Protein AF-A0A2S8P2U5-F1 (afdb_monomer)

Radius of gyration: 17.45 Å; Cα contacts (8 Å, |Δi|>4): 96; chains: 1; bounding box: 45×33×43 Å

Structure (mmCIF, N/CA/C/O backbone):
data_AF-A0A2S8P2U5-F1
#
_entry.id   AF-A0A2S8P2U5-F1
#
loop_
_atom_site.group_PDB
_atom_site.id
_atom_site.type_symbol
_atom_site.label_atom_id
_atom_site.label_alt_id
_atom_site.label_comp_id
_atom_site.label_asym_id
_atom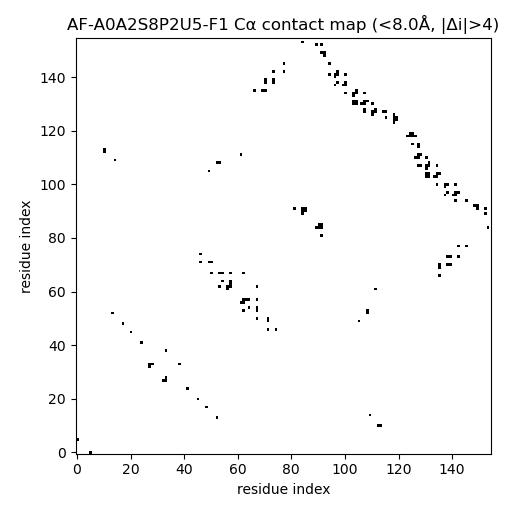_site.label_entity_id
_atom_site.label_seq_id
_atom_site.pdbx_PDB_ins_code
_atom_site.Cartn_x
_atom_site.Cartn_y
_atom_site.Cartn_z
_atom_site.occupancy
_atom_site.B_iso_or_equiv
_atom_site.auth_seq_id
_atom_site.auth_comp_id
_atom_site.auth_asym_id
_atom_site.auth_atom_id
_atom_site.pdbx_PDB_model_num
ATOM 1 N N . MET A 1 1 ? 11.329 17.824 -23.287 1.00 54.12 1 MET A N 1
ATOM 2 C CA . MET A 1 1 ? 11.954 16.927 -22.287 1.00 54.12 1 MET A CA 1
ATOM 3 C C . MET A 1 1 ? 11.740 15.501 -22.777 1.00 54.12 1 MET A C 1
ATOM 5 O O . MET A 1 1 ? 10.608 15.197 -23.121 1.00 54.12 1 MET A O 1
ATOM 9 N N . ASN A 1 2 ? 12.785 14.678 -22.922 1.00 74.12 2 ASN A N 1
ATOM 10 C CA . ASN A 1 2 ? 12.629 13.317 -23.463 1.00 74.12 2 ASN A CA 1
ATOM 11 C C . ASN A 1 2 ? 11.819 12.426 -22.504 1.00 74.12 2 ASN A C 1
ATOM 13 O O . ASN A 1 2 ? 11.933 12.585 -21.288 1.00 74.12 2 ASN A O 1
ATOM 17 N N . LEU A 1 3 ? 11.054 11.470 -23.043 1.00 63.94 3 LEU A N 1
ATOM 18 C CA . LEU A 1 3 ? 10.196 10.549 -22.276 1.00 63.94 3 LEU A CA 1
ATOM 19 C C . LEU A 1 3 ? 10.978 9.801 -21.177 1.00 63.94 3 LEU A C 1
ATOM 21 O O . LEU A 1 3 ? 10.536 9.706 -20.035 1.00 63.94 3 LEU A O 1
ATOM 25 N N . ALA A 1 4 ? 12.213 9.386 -21.476 1.00 61.75 4 ALA A N 1
ATOM 26 C CA . ALA A 1 4 ? 13.118 8.758 -20.510 1.00 61.75 4 ALA A CA 1
ATOM 27 C C . ALA A 1 4 ? 13.446 9.657 -19.297 1.00 61.75 4 ALA A C 1
ATOM 29 O O . ALA A 1 4 ? 13.564 9.168 -18.170 1.00 61.75 4 ALA A O 1
ATOM 30 N N . ASN A 1 5 ? 13.541 10.975 -19.501 1.00 67.94 5 ASN A N 1
ATOM 31 C CA . ASN A 1 5 ? 13.819 11.931 -18.427 1.00 67.94 5 ASN A CA 1
ATOM 32 C C . ASN A 1 5 ? 12.579 12.148 -17.551 1.00 67.94 5 ASN A C 1
ATOM 34 O O . ASN A 1 5 ? 12.719 12.298 -16.342 1.00 67.94 5 ASN A O 1
ATOM 38 N N . GLN A 1 6 ? 11.374 12.121 -18.133 1.00 68.38 6 GLN A N 1
ATOM 39 C CA . GLN A 1 6 ? 10.111 12.228 -17.392 1.00 68.38 6 GLN A CA 1
ATOM 40 C C . GLN A 1 6 ? 9.881 11.013 -16.491 1.00 68.38 6 GLN A C 1
ATOM 42 O O . GLN A 1 6 ? 9.600 11.174 -15.305 1.00 68.38 6 GLN A O 1
ATOM 47 N N . ILE A 1 7 ? 10.093 9.807 -17.024 1.00 68.06 7 ILE A N 1
ATOM 48 C CA . ILE A 1 7 ? 9.974 8.563 -16.259 1.00 68.06 7 ILE A CA 1
ATOM 49 C C . ILE A 1 7 ? 11.001 8.542 -15.116 1.00 68.06 7 ILE A C 1
ATOM 51 O O . ILE A 1 7 ? 10.667 8.197 -13.986 1.00 68.06 7 ILE A O 1
ATOM 55 N N . THR A 1 8 ? 12.241 8.968 -15.371 1.00 65.62 8 THR A N 1
ATOM 56 C CA . THR A 1 8 ? 13.280 9.049 -14.330 1.00 65.62 8 THR A 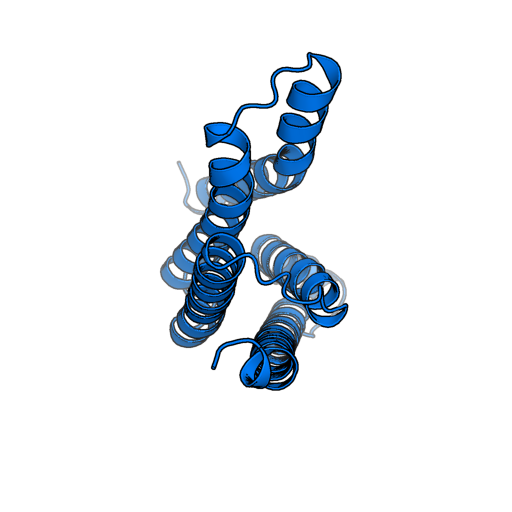CA 1
ATOM 57 C C . THR A 1 8 ? 12.914 10.042 -13.227 1.00 65.62 8 THR A C 1
ATOM 59 O O . THR A 1 8 ? 13.074 9.733 -12.047 1.00 65.62 8 THR A O 1
ATOM 62 N N . LEU A 1 9 ? 12.355 11.201 -13.587 1.00 72.50 9 LEU A N 1
ATOM 63 C CA . LEU A 1 9 ? 11.874 12.180 -12.614 1.00 72.50 9 LEU A CA 1
ATOM 64 C C . LEU A 1 9 ? 10.727 11.611 -11.764 1.00 72.50 9 LEU A C 1
ATOM 66 O O . LEU A 1 9 ? 10.747 11.745 -10.544 1.00 72.50 9 LEU A O 1
ATOM 70 N N . ALA A 1 10 ? 9.767 10.923 -12.392 1.00 67.69 10 ALA A N 1
ATOM 71 C CA . ALA A 1 10 ? 8.639 10.295 -11.708 1.00 67.69 10 ALA A CA 1
ATOM 72 C C . ALA A 1 10 ? 9.094 9.226 -10.699 1.00 67.69 10 ALA A C 1
ATOM 74 O O . ALA A 1 10 ? 8.562 9.163 -9.594 1.00 67.69 10 ALA A O 1
ATOM 75 N N . ARG A 1 11 ? 10.130 8.440 -11.031 1.00 66.06 11 ARG A N 1
ATOM 76 C CA . ARG A 1 11 ? 10.743 7.459 -10.113 1.00 66.06 11 ARG A CA 1
ATOM 77 C C . ARG A 1 11 ? 11.323 8.122 -8.872 1.00 66.06 11 ARG A C 1
ATOM 79 O O . ARG A 1 11 ? 11.089 7.648 -7.766 1.00 66.06 11 ARG A O 1
ATOM 86 N N . ILE A 1 12 ? 12.074 9.208 -9.062 1.00 68.38 12 ILE A N 1
ATOM 87 C CA . ILE A 1 12 ? 12.710 9.945 -7.965 1.00 68.38 12 ILE A CA 1
ATOM 88 C C . ILE A 1 12 ? 11.637 10.572 -7.075 1.00 68.38 12 ILE A C 1
ATOM 90 O O . ILE A 1 12 ? 11.684 10.403 -5.861 1.00 68.38 12 ILE A O 1
ATOM 94 N N . ILE A 1 13 ? 10.639 11.230 -7.670 1.00 75.19 13 ILE A N 1
ATOM 95 C CA . ILE A 1 13 ? 9.533 11.847 -6.930 1.00 75.19 13 ILE A CA 1
ATOM 96 C C . ILE A 1 13 ? 8.755 10.790 -6.145 1.00 75.19 13 ILE A C 1
ATOM 98 O O . ILE A 1 13 ? 8.498 10.990 -4.963 1.00 75.19 13 ILE A O 1
ATOM 102 N N . PHE A 1 14 ? 8.432 9.648 -6.760 1.00 70.62 14 PHE A N 1
ATOM 103 C CA . PHE A 1 14 ? 7.723 8.568 -6.080 1.00 70.62 14 PHE A CA 1
ATOM 104 C C . PHE A 1 14 ? 8.540 7.965 -4.932 1.00 70.62 14 PHE A C 1
ATOM 106 O O . PHE A 1 14 ? 8.010 7.766 -3.844 1.00 70.62 14 PHE A O 1
ATOM 113 N N . ALA A 1 15 ? 9.833 7.698 -5.144 1.00 66.94 15 ALA A N 1
ATOM 114 C CA . ALA A 1 15 ? 10.707 7.151 -4.108 1.00 66.94 15 ALA A CA 1
ATOM 115 C C . ALA A 1 15 ? 10.872 8.116 -2.925 1.00 66.94 15 ALA A C 1
ATOM 117 O O . ALA A 1 15 ? 10.842 7.684 -1.772 1.00 66.94 15 ALA A O 1
ATOM 118 N N . VAL A 1 16 ? 11.004 9.417 -3.206 1.00 68.94 16 VAL A N 1
ATOM 119 C CA . VAL A 1 16 ? 11.041 10.458 -2.174 1.00 68.94 16 VAL A CA 1
ATOM 120 C C . VAL A 1 16 ? 9.705 10.509 -1.439 1.00 68.94 16 VAL A C 1
ATOM 122 O O . VAL A 1 16 ? 9.712 10.392 -0.221 1.00 68.94 16 VAL A O 1
ATOM 125 N N . ALA A 1 17 ? 8.574 10.581 -2.148 1.00 69.06 17 ALA A N 1
ATOM 126 C CA . ALA A 1 17 ? 7.237 10.637 -1.550 1.00 69.06 17 ALA A CA 1
ATOM 127 C C . ALA A 1 17 ? 6.937 9.415 -0.662 1.00 69.06 17 ALA A C 1
ATOM 129 O O . ALA A 1 17 ? 6.567 9.576 0.496 1.00 69.06 17 ALA A O 1
ATOM 130 N N . ALA A 1 18 ? 7.206 8.200 -1.150 1.00 65.06 18 ALA A N 1
ATOM 131 C CA . ALA A 1 18 ? 7.026 6.966 -0.380 1.00 65.06 18 ALA A CA 1
ATOM 132 C C . ALA A 1 18 ? 7.952 6.876 0.847 1.00 65.06 18 ALA A C 1
ATOM 134 O O . ALA A 1 18 ? 7.618 6.229 1.841 1.00 65.06 18 ALA A O 1
ATOM 135 N N . GLY A 1 19 ? 9.127 7.509 0.795 1.00 63.38 19 GLY A N 1
ATOM 136 C CA . GLY A 1 19 ? 10.012 7.653 1.951 1.00 63.38 19 GLY A CA 1
ATOM 137 C C . GLY A 1 19 ? 9.544 8.720 2.948 1.00 63.38 19 GLY A C 1
ATOM 138 O O . GLY A 1 19 ? 9.843 8.612 4.140 1.00 63.38 19 GLY A O 1
ATOM 139 N N . MET A 1 20 ? 8.807 9.727 2.470 1.00 65.88 20 MET A N 1
ATOM 140 C CA . MET A 1 20 ? 8.413 10.919 3.223 1.00 65.88 20 MET A CA 1
ATOM 141 C C . MET A 1 20 ? 7.148 10.725 4.067 1.00 65.88 20 MET A C 1
ATOM 143 O O . MET A 1 20 ? 7.050 11.378 5.099 1.00 65.88 20 MET A O 1
ATOM 147 N N . ASP A 1 21 ? 6.269 9.765 3.742 1.00 62.12 21 ASP A N 1
ATOM 148 C CA . ASP A 1 21 ? 5.030 9.473 4.506 1.00 62.12 21 ASP A CA 1
ATOM 149 C C . ASP A 1 21 ? 5.268 9.306 6.023 1.00 62.12 21 ASP A C 1
ATOM 151 O O . ASP A 1 21 ? 4.459 9.689 6.868 1.00 62.12 21 ASP A O 1
ATOM 155 N N . LYS A 1 22 ? 6.422 8.760 6.430 1.00 59.75 22 LYS A N 1
ATOM 156 C CA . LYS A 1 22 ? 6.749 8.594 7.861 1.00 59.75 22 LYS A CA 1
ATOM 157 C C . LYS A 1 22 ? 7.181 9.887 8.544 1.00 59.75 22 LYS A C 1
ATOM 159 O O . LYS A 1 22 ? 7.179 9.957 9.779 1.00 59.75 22 LYS A O 1
ATOM 164 N N . TRP A 1 23 ? 7.618 10.865 7.763 1.00 63.31 23 TRP A N 1
ATOM 165 C CA . TRP A 1 23 ? 8.176 12.110 8.259 1.00 63.31 23 TRP A CA 1
ATOM 166 C C . TRP A 1 23 ? 7.076 13.057 8.721 1.00 63.31 23 TRP A C 1
ATOM 168 O O . TRP A 1 23 ? 7.197 13.633 9.801 1.00 63.31 23 TRP A O 1
ATOM 178 N N . ASP A 1 24 ? 5.955 13.088 8.011 1.00 64.94 24 ASP A N 1
ATOM 179 C CA . ASP A 1 24 ? 4.798 13.930 8.316 1.00 64.94 24 ASP A CA 1
ATOM 180 C C . ASP A 1 24 ? 4.192 13.540 9.675 1.00 64.94 24 ASP A C 1
ATOM 182 O O . ASP A 1 24 ? 4.034 14.371 10.577 1.00 64.94 24 ASP A O 1
ATOM 186 N N . GLY A 1 25 ? 4.013 12.234 9.903 1.00 63.91 25 GLY A N 1
ATOM 187 C CA . GLY A 1 25 ? 3.588 11.693 11.195 1.00 63.91 25 GLY A CA 1
ATOM 188 C C . GLY A 1 25 ? 4.630 11.846 12.316 1.00 63.91 25 GLY A C 1
ATOM 189 O O . GLY A 1 25 ? 4.271 11.928 13.494 1.00 63.91 25 GLY A O 1
ATOM 190 N N . TYR A 1 26 ? 5.931 11.889 12.001 1.00 67.69 26 TYR A N 1
ATOM 191 C CA . TYR A 1 26 ? 6.985 12.178 12.986 1.00 67.69 26 TYR A CA 1
ATOM 192 C C . TYR A 1 26 ? 6.958 13.648 13.421 1.00 67.69 26 TYR A C 1
ATOM 194 O O . TYR A 1 26 ? 6.994 13.927 14.620 1.00 67.69 26 TYR A O 1
ATOM 202 N N . VAL A 1 27 ? 6.836 14.572 12.468 1.00 71.81 27 VAL A N 1
ATOM 203 C CA . VAL A 1 27 ? 6.739 16.015 12.711 1.00 71.81 27 VAL A CA 1
ATOM 204 C C . VAL A 1 27 ? 5.469 16.327 13.509 1.00 71.81 27 VAL A C 1
ATOM 206 O O . VAL A 1 27 ? 5.560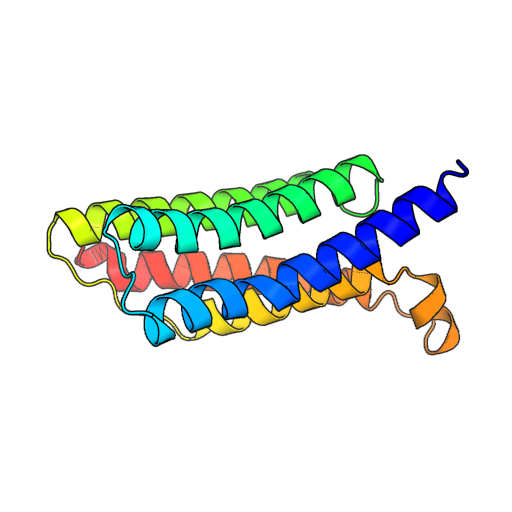 16.961 14.559 1.00 71.81 27 VAL A O 1
ATOM 209 N N . ALA A 1 28 ? 4.311 15.785 13.124 1.00 71.56 28 ALA A N 1
ATOM 210 C CA . ALA A 1 28 ? 3.055 15.994 13.850 1.00 71.56 28 ALA A CA 1
ATOM 211 C C . ALA A 1 28 ? 3.122 15.523 15.317 1.00 71.56 28 ALA A C 1
ATOM 213 O O . ALA A 1 28 ? 2.645 16.221 16.214 1.00 71.56 28 ALA A O 1
ATOM 214 N N . ARG A 1 29 ? 3.767 14.376 15.590 1.00 72.81 29 ARG A N 1
ATOM 215 C CA . ARG A 1 29 ? 3.995 13.882 16.963 1.00 72.81 29 ARG A CA 1
ATOM 216 C C . ARG A 1 29 ? 5.014 14.722 17.730 1.00 72.81 29 ARG A C 1
ATOM 218 O O . ARG A 1 29 ? 4.821 14.968 18.915 1.00 72.81 29 ARG A O 1
ATOM 225 N N . LYS A 1 30 ? 6.079 15.179 17.067 1.00 77.00 30 LYS A N 1
ATOM 226 C CA . LYS A 1 30 ? 7.135 16.001 17.676 1.00 77.00 30 LYS A CA 1
ATOM 227 C C . LYS A 1 30 ? 6.632 17.388 18.089 1.00 77.00 30 LYS A C 1
ATOM 229 O O . LYS A 1 30 ? 7.065 17.897 19.116 1.00 77.00 30 LYS A O 1
ATOM 234 N N . TYR A 1 31 ? 5.715 17.972 17.319 1.00 81.56 31 TYR A N 1
ATOM 235 C CA . TYR A 1 31 ? 5.127 19.290 17.592 1.00 81.56 31 TYR A CA 1
ATOM 236 C C . TYR A 1 31 ? 3.731 19.225 18.229 1.00 81.56 31 TYR A C 1
ATOM 238 O O . TYR A 1 31 ? 3.080 20.254 18.380 1.00 81.56 31 TYR A O 1
ATOM 246 N N . ASN A 1 32 ? 3.268 18.033 18.623 1.00 75.56 32 ASN A N 1
ATOM 247 C CA . ASN A 1 32 ? 1.965 17.811 19.258 1.00 75.56 32 ASN A CA 1
ATOM 248 C C . ASN A 1 32 ? 0.758 18.321 18.432 1.00 75.56 32 ASN A C 1
ATOM 250 O O . ASN A 1 32 ? -0.297 18.642 18.974 1.00 75.56 32 ASN A O 1
ATOM 254 N N . GLN A 1 33 ? 0.895 18.370 17.104 1.00 76.75 33 GLN A N 1
ATOM 255 C CA . GLN A 1 33 ? -0.122 18.849 16.157 1.00 76.75 33 GLN A CA 1
ATOM 256 C C . GLN A 1 33 ? -1.019 17.706 15.662 1.00 76.75 33 GLN A C 1
ATOM 258 O O . GLN A 1 33 ? -1.278 17.548 14.469 1.00 76.75 33 GLN A O 1
ATOM 263 N N . ILE A 1 34 ? -1.483 16.860 16.581 1.00 76.56 34 ILE A N 1
ATOM 264 C CA . ILE A 1 34 ? -2.322 15.711 16.238 1.00 76.56 34 ILE A CA 1
ATOM 265 C C . ILE A 1 34 ? -3.779 16.180 16.129 1.00 76.56 34 ILE A C 1
ATOM 267 O O . ILE A 1 34 ? -4.438 16.412 17.140 1.00 76.56 34 ILE A O 1
ATOM 271 N N . THR A 1 35 ? -4.300 16.287 14.905 1.00 81.69 35 THR A N 1
ATOM 272 C CA . THR A 1 35 ? -5.699 16.673 14.644 1.00 81.69 35 THR A CA 1
ATOM 273 C C . THR A 1 35 ? -6.550 15.471 14.221 1.00 81.69 35 THR A C 1
ATOM 275 O O . THR A 1 35 ? -6.042 14.493 13.671 1.00 81.69 35 THR A O 1
ATOM 278 N N . ASN A 1 36 ? -7.867 15.531 14.455 1.00 76.44 36 ASN A N 1
ATOM 279 C CA . ASN A 1 36 ? -8.798 14.487 13.998 1.00 76.44 36 ASN A CA 1
ATOM 280 C C . ASN A 1 36 ? -8.831 14.378 12.467 1.00 76.44 36 ASN A C 1
ATOM 282 O O . ASN A 1 36 ? -8.905 13.274 11.935 1.00 76.44 36 ASN A O 1
ATOM 286 N N . LEU A 1 37 ? -8.704 15.513 11.771 1.00 76.75 37 LEU A N 1
ATOM 287 C CA . LEU A 1 37 ? -8.581 15.550 10.317 1.00 76.75 37 LEU A CA 1
ATOM 288 C C . LEU A 1 37 ? -7.288 14.863 9.852 1.00 76.75 37 LEU A C 1
ATOM 290 O O . LEU A 1 37 ? -7.337 14.024 8.963 1.00 76.75 37 LEU A O 1
ATOM 294 N N . GLY A 1 38 ? -6.149 15.145 10.494 1.00 76.19 38 GLY A N 1
ATOM 295 C CA . GLY A 1 38 ? -4.870 14.502 10.172 1.00 76.19 38 GLY A CA 1
ATOM 296 C C . GLY A 1 38 ? -4.909 12.981 10.345 1.00 76.19 38 GLY A C 1
ATOM 297 O O . GLY A 1 38 ? -4.461 12.254 9.468 1.00 76.19 38 GLY A O 1
ATOM 298 N N . LYS A 1 39 ? -5.548 12.483 11.414 1.00 74.62 39 LYS A N 1
ATOM 299 C CA . LYS A 1 39 ? -5.744 11.034 11.631 1.00 74.62 39 LYS A CA 1
ATOM 300 C C . LYS A 1 39 ? -6.559 10.350 10.527 1.00 74.62 39 LYS A C 1
ATOM 302 O O . LYS A 1 39 ? -6.393 9.151 10.322 1.00 74.62 39 LYS A O 1
ATOM 307 N N . LEU A 1 40 ? -7.453 11.082 9.860 1.00 73.50 40 LEU A N 1
ATOM 308 C CA . LEU A 1 40 ? -8.230 10.588 8.721 1.00 73.50 40 LEU A CA 1
ATOM 309 C C . LEU A 1 40 ? -7.443 10.692 7.407 1.00 73.50 40 LEU A C 1
ATOM 311 O O . LEU A 1 40 ? -7.539 9.798 6.567 1.00 73.50 40 LEU A O 1
ATOM 315 N N . LEU A 1 41 ? -6.678 11.773 7.232 1.00 77.62 41 LEU A N 1
ATOM 316 C CA . LEU A 1 41 ? -5.904 12.033 6.019 1.00 77.62 41 LEU A CA 1
ATOM 317 C C . LEU A 1 41 ? -4.688 11.108 5.879 1.00 77.62 41 LEU A C 1
ATOM 319 O O . LEU A 1 41 ? -4.448 10.656 4.766 1.00 77.62 41 LEU A O 1
ATOM 323 N N . ASP A 1 42 ? -3.992 10.760 6.967 1.00 75.62 42 ASP A N 1
ATOM 324 C CA . ASP A 1 42 ? -2.823 9.851 6.952 1.00 75.62 42 ASP A CA 1
ATOM 325 C C . ASP A 1 42 ? -3.145 8.527 6.213 1.00 75.62 42 ASP A C 1
ATOM 327 O O . ASP A 1 42 ? -2.542 8.227 5.182 1.00 75.62 42 ASP A O 1
ATOM 331 N N . PRO A 1 43 ? -4.172 7.747 6.621 1.00 73.69 43 PRO A N 1
ATOM 332 C CA . PRO A 1 43 ? -4.479 6.471 5.971 1.00 73.69 43 PRO A CA 1
ATOM 333 C C . PRO A 1 43 ? -5.112 6.599 4.579 1.00 73.69 43 PRO A C 1
ATOM 335 O O . PRO A 1 43 ? -5.297 5.573 3.909 1.00 73.69 43 PRO A O 1
ATOM 338 N N . LEU A 1 44 ? -5.543 7.803 4.189 1.00 74.88 44 LEU A N 1
ATOM 339 C CA . LEU A 1 44 ? -6.034 8.117 2.846 1.00 74.88 44 LEU A CA 1
ATOM 340 C C . LEU A 1 44 ? -4.861 8.429 1.915 1.00 74.88 44 LEU A C 1
ATOM 342 O O . LEU A 1 44 ? -4.806 7.858 0.826 1.00 74.88 44 LEU A O 1
ATOM 346 N N . ALA A 1 45 ? -3.920 9.267 2.356 1.00 80.25 45 ALA A N 1
ATOM 347 C CA . ALA A 1 45 ? -2.714 9.626 1.618 1.00 80.25 45 ALA A CA 1
ATOM 348 C C . ALA A 1 45 ? -1.880 8.383 1.275 1.00 80.25 45 ALA A C 1
ATOM 350 O O . ALA A 1 45 ? -1.623 8.150 0.092 1.00 80.25 45 ALA A O 1
ATOM 351 N N . ASP A 1 46 ? -1.622 7.512 2.261 1.00 76.50 46 ASP A N 1
ATOM 352 C CA . ASP A 1 46 ? -0.912 6.235 2.074 1.00 76.50 46 ASP A CA 1
ATOM 353 C C . ASP A 1 46 ? -1.500 5.401 0.914 1.00 76.50 46 ASP A C 1
ATOM 355 O O . ASP A 1 46 ? -0.790 4.777 0.122 1.00 76.50 46 ASP A O 1
ATOM 359 N N . LYS A 1 47 ? -2.835 5.361 0.796 1.00 82.44 47 LYS A N 1
ATOM 360 C CA . LYS A 1 47 ? -3.527 4.544 -0.218 1.00 82.44 47 LYS A CA 1
ATOM 361 C C . LYS A 1 47 ? -3.617 5.232 -1.563 1.00 82.44 47 LYS A C 1
ATOM 363 O O . LYS A 1 47 ? -3.534 4.558 -2.590 1.00 82.44 47 LYS A O 1
ATOM 368 N N . LEU A 1 48 ? -3.785 6.552 -1.565 1.00 84.88 48 LEU A N 1
ATOM 369 C CA . LEU A 1 48 ? -3.757 7.351 -2.782 1.00 84.88 48 LEU A CA 1
ATOM 370 C C . LEU A 1 48 ? -2.383 7.274 -3.443 1.00 84.88 48 LEU A C 1
ATOM 372 O O . LEU A 1 48 ? -2.325 7.107 -4.658 1.00 84.88 48 LEU A O 1
ATOM 376 N N . LEU A 1 49 ? -1.298 7.296 -2.665 1.00 83.50 49 LEU A N 1
ATOM 377 C CA . LEU A 1 49 ? 0.058 7.157 -3.187 1.00 83.50 49 LEU A CA 1
ATOM 378 C C . LEU A 1 49 ? 0.233 5.842 -3.965 1.00 83.50 49 LEU A C 1
ATOM 380 O O . LEU A 1 49 ? 0.678 5.852 -5.114 1.00 83.50 49 LEU A O 1
ATOM 384 N N . ILE A 1 50 ? -0.180 4.715 -3.374 1.00 85.56 50 ILE A N 1
ATOM 385 C CA . ILE A 1 50 ? -0.132 3.399 -4.033 1.00 85.56 50 ILE A CA 1
ATOM 386 C C . ILE A 1 50 ? -1.051 3.364 -5.262 1.00 85.56 50 ILE A C 1
ATOM 388 O O . ILE A 1 50 ? -0.656 2.859 -6.313 1.00 85.56 50 ILE A O 1
ATOM 392 N N . ALA A 1 51 ? -2.266 3.909 -5.159 1.00 89.50 51 ALA A N 1
ATOM 393 C CA . ALA A 1 51 ? -3.219 3.912 -6.264 1.00 89.50 51 ALA A CA 1
ATOM 394 C C . ALA A 1 51 ? -2.706 4.714 -7.467 1.00 89.50 51 ALA A C 1
ATOM 396 O O . ALA A 1 51 ? -2.742 4.217 -8.591 1.00 89.50 51 ALA A O 1
ATOM 397 N N . VAL A 1 52 ? -2.175 5.917 -7.236 1.00 86.62 52 VAL A N 1
ATOM 398 C CA . VAL A 1 52 ? -1.591 6.760 -8.287 1.00 86.62 52 VAL A CA 1
ATOM 399 C C . VAL A 1 52 ? -0.415 6.048 -8.951 1.00 86.62 52 VAL A C 1
ATOM 401 O O . VAL A 1 52 ? -0.353 6.015 -10.177 1.00 86.62 52 VAL A O 1
ATOM 404 N N . ALA A 1 53 ? 0.467 5.410 -8.175 1.00 85.50 53 ALA A N 1
ATOM 405 C CA . ALA A 1 53 ? 1.587 4.648 -8.726 1.00 85.50 53 ALA A CA 1
ATOM 406 C C . ALA A 1 53 ? 1.121 3.550 -9.688 1.00 85.50 53 ALA A C 1
ATOM 408 O O . ALA A 1 53 ? 1.605 3.460 -10.815 1.00 85.50 53 ALA A O 1
ATOM 409 N N . LEU A 1 54 ? 0.144 2.745 -9.264 1.00 87.75 54 LEU A N 1
ATOM 410 C CA . LEU A 1 54 ? -0.395 1.654 -10.074 1.00 87.75 54 LEU A CA 1
ATOM 411 C C . LEU A 1 54 ? -1.114 2.170 -11.326 1.00 87.75 54 LEU A C 1
ATOM 413 O O . LEU A 1 54 ? -0.941 1.598 -12.397 1.00 87.75 54 LEU A O 1
ATOM 417 N N . ILE A 1 55 ? -1.882 3.258 -11.225 1.00 88.75 55 ILE A N 1
ATOM 418 C CA . ILE A 1 55 ? -2.570 3.863 -12.377 1.00 88.75 55 ILE A CA 1
ATOM 419 C C . ILE A 1 55 ? -1.556 4.372 -13.408 1.00 88.75 55 ILE A C 1
ATOM 421 O O . ILE A 1 55 ? -1.693 4.081 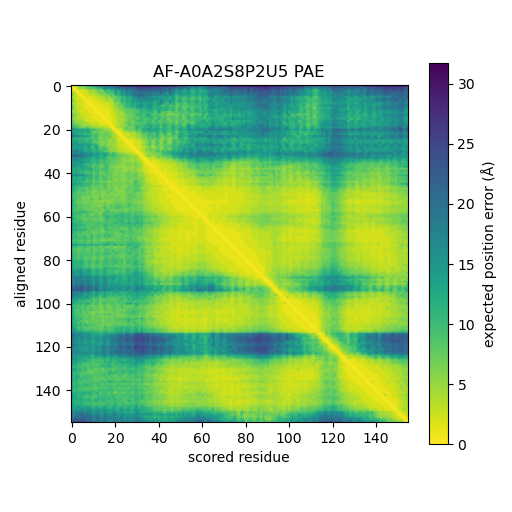-14.595 1.00 88.75 55 ILE A O 1
ATOM 425 N N . MET A 1 56 ? -0.512 5.074 -12.963 1.00 83.62 56 MET A N 1
ATOM 426 C CA . MET A 1 56 ? 0.553 5.551 -13.850 1.00 83.62 56 MET A CA 1
ATOM 427 C C . MET A 1 56 ? 1.295 4.381 -14.513 1.00 83.62 56 MET A C 1
ATOM 429 O O . MET A 1 56 ? 1.572 4.420 -15.707 1.00 83.62 56 MET A O 1
ATOM 433 N N . MET A 1 57 ? 1.551 3.293 -13.780 1.00 83.81 57 MET A N 1
ATOM 434 C CA . MET A 1 57 ? 2.152 2.079 -14.347 1.00 83.81 57 MET A CA 1
ATOM 435 C C . MET A 1 57 ? 1.282 1.418 -15.417 1.00 83.81 57 MET A C 1
ATOM 437 O O . MET A 1 57 ? 1.813 0.883 -16.388 1.00 83.81 57 MET A O 1
ATOM 441 N N . VAL A 1 58 ? -0.042 1.434 -15.249 1.00 87.19 58 VAL A N 1
ATOM 442 C CA . VAL A 1 58 ? -0.977 0.943 -16.271 1.00 87.19 58 VAL A CA 1
ATOM 443 C C . VAL A 1 58 ? -0.922 1.831 -17.512 1.00 87.19 58 VAL A C 1
ATOM 445 O O . VAL A 1 58 ? -0.862 1.307 -18.620 1.00 87.19 58 VAL A O 1
ATOM 448 N N . GLN A 1 59 ? -0.904 3.156 -17.338 1.00 84.19 59 GLN A N 1
ATOM 449 C CA . GLN A 1 59 ? -0.812 4.115 -18.444 1.00 84.19 59 GLN A CA 1
ATOM 450 C C . GLN A 1 59 ? 0.470 3.927 -19.272 1.00 84.19 59 GLN A C 1
ATOM 452 O O . GLN A 1 59 ? 0.429 4.001 -20.497 1.00 84.19 59 GLN A O 1
ATOM 457 N N . GLU A 1 60 ? 1.586 3.614 -18.615 1.00 80.75 60 GLU A N 1
ATOM 458 C CA . GLU A 1 60 ? 2.877 3.318 -19.252 1.00 80.75 60 GLU A CA 1
ATOM 459 C C . GLU A 1 60 ? 2.999 1.857 -19.743 1.00 80.75 60 GLU A C 1
ATOM 461 O O . GLU A 1 60 ? 4.078 1.416 -20.133 1.00 80.75 60 GLU A O 1
ATOM 466 N N . ASN A 1 61 ? 1.908 1.077 -19.727 1.00 80.19 61 ASN A N 1
ATOM 467 C CA . ASN A 1 61 ? 1.866 -0.343 -20.111 1.00 80.19 61 ASN A CA 1
ATOM 468 C C . ASN A 1 61 ? 2.853 -1.246 -19.342 1.00 80.19 61 ASN A C 1
ATOM 470 O O . ASN A 1 61 ? 3.242 -2.313 -19.822 1.00 80.19 61 ASN A O 1
ATOM 474 N N . MET A 1 62 ? 3.259 -0.847 -18.135 1.00 81.50 62 MET A N 1
ATOM 475 C CA . MET A 1 62 ? 4.192 -1.615 -17.303 1.00 81.50 62 MET A CA 1
ATOM 476 C C . MET A 1 62 ? 3.502 -2.793 -16.609 1.00 81.50 62 MET A C 1
ATOM 478 O O . MET A 1 62 ? 4.122 -3.834 -16.386 1.00 81.50 62 MET A O 1
ATOM 482 N N . ILE A 1 63 ? 2.219 -2.631 -16.269 1.00 86.06 63 ILE A N 1
ATOM 483 C CA . ILE A 1 63 ? 1.392 -3.647 -15.610 1.00 86.06 63 ILE A CA 1
ATOM 484 C C . ILE A 1 63 ? 0.017 -3.742 -16.271 1.00 86.06 63 ILE A C 1
ATOM 486 O O . ILE A 1 63 ? -0.476 -2.785 -16.866 1.00 86.06 63 ILE A O 1
ATOM 490 N N . SER A 1 64 ? -0.644 -4.889 -16.122 1.00 90.19 64 SER A N 1
ATOM 491 C CA . SER A 1 64 ? -2.019 -5.051 -16.594 1.00 90.19 64 SER A CA 1
ATOM 492 C C . SER A 1 64 ? -3.009 -4.285 -15.711 1.00 90.19 64 SER A C 1
ATOM 494 O O . SER A 1 64 ? -2.962 -4.375 -14.482 1.00 90.19 64 SER A O 1
ATOM 496 N N . SER A 1 65 ? -3.963 -3.594 -16.340 1.00 91.88 65 SER A N 1
ATOM 497 C CA . SER A 1 65 ? -4.986 -2.776 -15.667 1.00 91.88 65 SER A CA 1
ATOM 498 C C . SER A 1 65 ? -5.775 -3.535 -14.600 1.00 91.88 65 SER A C 1
ATOM 500 O O . SER A 1 65 ? -6.036 -3.007 -13.521 1.00 91.88 65 SER A O 1
ATOM 502 N N . TRP A 1 66 ? -6.103 -4.799 -14.856 1.00 93.06 66 TRP A N 1
ATOM 503 C CA . TRP A 1 66 ? -6.869 -5.625 -13.927 1.00 93.06 66 TRP A CA 1
ATOM 504 C C . TRP A 1 66 ? -6.121 -5.903 -12.606 1.00 93.06 66 TRP A C 1
ATOM 506 O O . TRP A 1 66 ? -6.764 -5.985 -11.560 1.00 93.06 66 TRP A O 1
ATOM 516 N N . ILE A 1 67 ? -4.780 -5.970 -12.611 1.00 90.19 67 ILE A N 1
ATOM 517 C CA . ILE A 1 67 ? -3.974 -6.131 -11.385 1.00 90.19 67 ILE A CA 1
ATOM 518 C C . ILE A 1 67 ? -4.102 -4.878 -10.515 1.00 90.19 67 ILE A C 1
ATOM 520 O O . ILE A 1 67 ? -4.346 -4.977 -9.310 1.00 90.19 67 ILE A O 1
ATOM 524 N N . ALA A 1 68 ? -3.992 -3.698 -11.132 1.00 91.50 68 ALA A N 1
ATOM 525 C CA . ALA A 1 68 ? -4.164 -2.424 -10.443 1.00 91.50 68 ALA A CA 1
ATOM 526 C C . ALA A 1 68 ? -5.571 -2.300 -9.841 1.00 91.50 68 ALA A C 1
ATOM 528 O O . ALA A 1 68 ? -5.704 -1.955 -8.668 1.00 91.50 68 ALA A O 1
ATOM 529 N N . VAL A 1 69 ? -6.613 -2.655 -10.603 1.00 94.12 69 VAL A N 1
ATOM 530 C CA . VAL A 1 69 ? -8.008 -2.638 -10.129 1.00 94.12 69 VAL A CA 1
ATOM 531 C C . VAL A 1 69 ? -8.196 -3.535 -8.906 1.00 94.12 69 VAL A C 1
ATOM 533 O O . VAL A 1 69 ? -8.803 -3.103 -7.928 1.00 94.12 69 VAL A O 1
ATOM 536 N N . ILE A 1 70 ? -7.647 -4.754 -8.920 1.00 92.31 70 ILE A N 1
ATOM 537 C CA . ILE A 1 70 ? -7.742 -5.678 -7.781 1.00 92.31 70 ILE A CA 1
ATOM 538 C C . ILE A 1 70 ? -7.065 -5.093 -6.541 1.00 92.31 70 ILE A C 1
ATOM 540 O O . ILE A 1 70 ? -7.657 -5.092 -5.460 1.00 92.31 70 ILE A O 1
ATOM 544 N N . ILE A 1 71 ? -5.835 -4.595 -6.688 1.00 91.25 71 ILE A N 1
ATOM 545 C CA . ILE A 1 71 ? -5.071 -4.052 -5.565 1.00 91.25 71 ILE A CA 1
ATOM 546 C C . ILE A 1 71 ? -5.787 -2.832 -4.974 1.00 91.25 71 ILE A C 1
ATOM 548 O O . ILE A 1 71 ? -6.073 -2.812 -3.776 1.00 91.25 71 ILE A O 1
ATOM 552 N N . ILE A 1 72 ? -6.132 -1.851 -5.811 1.00 92.19 72 ILE A N 1
ATOM 553 C CA . ILE A 1 72 ? -6.783 -0.605 -5.387 1.00 92.19 72 ILE A CA 1
ATOM 554 C C . ILE A 1 72 ? -8.156 -0.895 -4.777 1.00 92.19 72 ILE A C 1
ATOM 556 O O . ILE A 1 72 ? -8.455 -0.435 -3.674 1.00 92.19 72 ILE A O 1
ATOM 560 N N . GLY A 1 73 ? -8.982 -1.693 -5.459 1.00 92.12 73 GLY A N 1
ATOM 561 C CA . GLY A 1 73 ? -10.321 -2.042 -4.990 1.00 92.12 73 GLY A CA 1
ATOM 562 C C . GLY A 1 73 ? -10.281 -2.712 -3.619 1.00 92.12 73 GLY A C 1
ATOM 563 O O . GLY A 1 73 ? -11.021 -2.327 -2.713 1.00 92.12 73 GLY A O 1
ATOM 564 N N . ARG A 1 74 ? -9.345 -3.646 -3.413 1.00 89.38 74 ARG A N 1
ATOM 565 C CA . ARG A 1 74 ? -9.138 -4.282 -2.109 1.00 89.38 74 ARG A CA 1
ATOM 566 C C . ARG A 1 74 ? -8.749 -3.267 -1.035 1.00 89.38 74 ARG A C 1
ATOM 568 O O . ARG A 1 74 ? -9.264 -3.353 0.082 1.00 89.38 74 ARG A O 1
ATOM 575 N N . GLU A 1 75 ? -7.831 -2.342 -1.318 1.00 87.94 75 GLU A N 1
ATOM 576 C CA . GLU A 1 75 ? -7.430 -1.314 -0.345 1.00 87.94 75 GLU A CA 1
ATOM 577 C C . GLU A 1 75 ? -8.615 -0.450 0.089 1.00 87.94 75 GLU A C 1
ATOM 579 O O . GLU A 1 75 ? -8.797 -0.219 1.288 1.00 87.94 75 GLU A O 1
ATOM 584 N N . ILE A 1 76 ? -9.459 -0.038 -0.858 1.00 89.62 76 ILE A N 1
ATOM 585 C CA . ILE A 1 76 ? -10.654 0.765 -0.584 1.00 89.62 76 ILE A CA 1
ATOM 586 C C . ILE A 1 76 ? -11.649 -0.025 0.273 1.00 89.62 76 ILE A C 1
ATOM 588 O O . ILE A 1 76 ? -12.054 0.463 1.327 1.00 89.62 76 ILE A O 1
ATOM 592 N N . VAL A 1 77 ? -11.984 -1.262 -0.113 1.00 89.50 77 VAL A N 1
ATOM 593 C CA . VAL A 1 77 ? -12.967 -2.104 0.598 1.00 89.50 77 VAL A CA 1
ATOM 594 C C . VAL A 1 77 ? -12.565 -2.334 2.053 1.00 89.50 77 VAL A C 1
ATOM 596 O O . VAL A 1 77 ? -13.361 -2.107 2.962 1.00 89.50 77 VAL A O 1
ATOM 599 N N . ILE A 1 78 ? -11.317 -2.737 2.305 1.00 87.69 78 ILE A N 1
ATOM 600 C CA . ILE A 1 78 ? -10.853 -3.018 3.673 1.00 87.69 78 ILE A CA 1
ATOM 601 C C . ILE A 1 78 ? -10.781 -1.741 4.517 1.00 87.69 78 ILE A C 1
ATOM 603 O O . ILE A 1 78 ? -11.003 -1.782 5.728 1.00 87.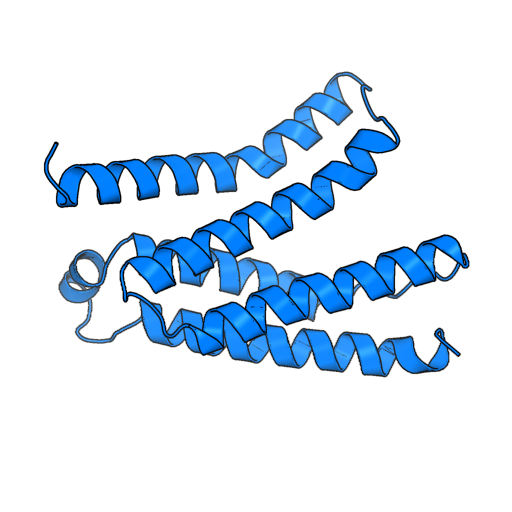69 78 ILE A O 1
ATOM 607 N N . THR A 1 79 ? -10.500 -0.597 3.893 1.00 86.19 79 THR A N 1
ATOM 608 C CA . THR A 1 79 ? -10.511 0.695 4.588 1.00 86.19 79 THR A CA 1
ATOM 609 C C . THR A 1 79 ? -11.916 1.121 4.957 1.00 86.19 79 THR A C 1
ATOM 611 O O . THR A 1 79 ? -12.141 1.485 6.106 1.00 86.19 79 THR A O 1
ATOM 614 N N . ALA A 1 80 ? -12.853 1.049 4.012 1.00 86.69 80 ALA A N 1
ATOM 615 C CA . ALA A 1 80 ? -14.254 1.377 4.240 1.00 86.69 80 ALA A CA 1
ATOM 616 C C . ALA A 1 80 ? -14.838 0.515 5.366 1.00 86.69 80 ALA A C 1
ATOM 618 O O . ALA A 1 80 ? -15.388 1.053 6.322 1.00 86.69 80 ALA A O 1
ATOM 619 N N . LEU A 1 81 ? -14.604 -0.803 5.325 1.00 86.25 81 LEU A N 1
ATOM 620 C CA . LEU A 1 81 ? -15.023 -1.721 6.388 1.00 86.25 81 LEU A CA 1
ATOM 621 C C . LEU A 1 81 ? -14.457 -1.329 7.757 1.00 86.25 81 LEU A C 1
ATOM 623 O O . LEU A 1 81 ? -15.176 -1.346 8.753 1.00 86.25 81 LEU A O 1
ATOM 627 N N . ARG A 1 82 ? -13.177 -0.945 7.819 1.00 83.50 82 ARG A N 1
ATOM 628 C CA . ARG A 1 82 ? -12.550 -0.517 9.074 1.00 83.50 82 ARG A CA 1
ATOM 629 C C . ARG A 1 82 ? -13.118 0.799 9.589 1.00 83.50 82 ARG A C 1
ATOM 631 O O . ARG A 1 82 ? -13.281 0.930 10.798 1.00 83.50 82 ARG A O 1
ATOM 638 N N . MET A 1 83 ? -13.398 1.753 8.704 1.00 82.38 83 MET A N 1
ATOM 639 C CA . MET A 1 83 ? -14.006 3.028 9.086 1.00 82.38 83 MET A CA 1
ATOM 640 C C . MET A 1 83 ? -15.390 2.794 9.696 1.00 82.38 83 MET A C 1
ATOM 642 O O . MET A 1 83 ? -15.609 3.189 10.837 1.00 82.38 83 MET A O 1
ATOM 646 N N . VAL A 1 84 ? -16.253 2.036 9.014 1.00 85.62 84 VAL A N 1
ATOM 647 C CA . VAL A 1 84 ? -17.606 1.709 9.502 1.00 85.62 84 VAL A CA 1
ATOM 648 C C . VAL A 1 84 ? -17.568 0.967 10.842 1.00 85.62 84 VAL A C 1
ATOM 650 O O . VAL A 1 84 ? -18.277 1.334 11.772 1.00 85.62 84 VAL A O 1
ATOM 653 N N . ALA A 1 85 ? -16.708 -0.044 10.986 1.00 84.56 85 ALA A N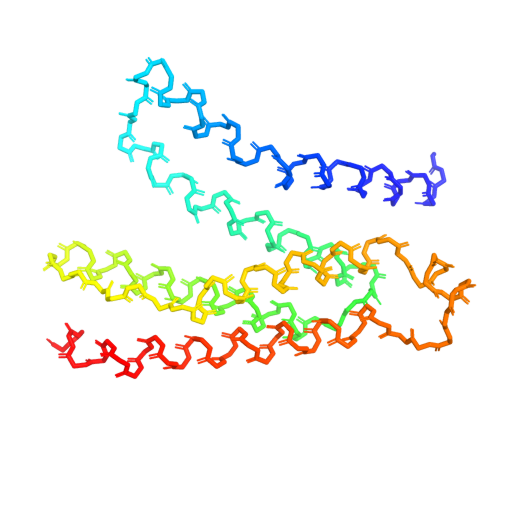 1
ATOM 654 C CA . ALA A 1 85 ? -16.590 -0.778 12.247 1.00 84.56 85 ALA A CA 1
ATOM 655 C C . ALA A 1 85 ? -16.099 0.109 13.402 1.00 84.56 85 ALA A C 1
ATOM 657 O O . ALA A 1 85 ? -16.579 -0.009 14.527 1.00 84.56 85 ALA A O 1
ATOM 658 N N . THR A 1 86 ? -15.173 1.030 13.119 1.00 83.25 86 THR A N 1
ATOM 659 C CA . THR A 1 86 ? -14.653 1.970 14.122 1.00 83.25 86 THR A CA 1
ATOM 660 C C . THR A 1 86 ? -15.743 2.936 14.592 1.00 83.25 86 THR A C 1
ATOM 662 O O . THR A 1 86 ? -15.829 3.208 15.787 1.00 83.25 86 THR A O 1
ATOM 665 N N . GLU A 1 87 ? -16.608 3.406 13.687 1.00 81.88 87 GLU A N 1
ATOM 666 C CA . GLU A 1 87 ? -17.773 4.231 14.040 1.00 81.88 87 GLU A CA 1
ATOM 667 C C . GLU A 1 87 ? -18.783 3.481 14.918 1.00 81.88 87 GLU A C 1
ATOM 669 O O . GLU A 1 87 ? -19.401 4.077 15.796 1.00 81.88 87 GLU A O 1
ATOM 674 N N . GLN A 1 88 ? -18.901 2.163 14.745 1.00 84.12 88 GLN A N 1
ATOM 675 C CA . GLN A 1 88 ? -19.743 1.296 15.577 1.00 84.12 88 GLN A CA 1
ATOM 676 C C . GLN A 1 88 ? -19.087 0.900 16.915 1.00 84.12 88 GLN A C 1
ATOM 678 O O . GLN A 1 88 ? -19.657 0.122 17.677 1.00 84.12 88 GLN A O 1
ATOM 683 N N . GLY A 1 89 ? -17.886 1.406 17.220 1.00 82.25 89 GLY A N 1
ATOM 684 C CA . GLY A 1 89 ? -17.139 1.051 18.433 1.00 82.25 89 GLY A CA 1
ATOM 685 C C . GLY A 1 89 ? -16.501 -0.343 18.388 1.00 82.25 89 GLY A C 1
ATOM 686 O O . GLY A 1 89 ? -16.043 -0.851 19.412 1.00 82.25 89 GLY A O 1
ATOM 687 N N . ILE A 1 90 ? -16.447 -0.966 17.210 1.00 83.25 90 ILE A N 1
ATOM 688 C CA . ILE A 1 90 ? -15.931 -2.317 17.004 1.00 83.25 90 ILE A CA 1
ATOM 689 C C . ILE A 1 90 ? -14.469 -2.233 16.568 1.00 83.25 90 ILE A C 1
ATOM 691 O O . ILE A 1 90 ? -14.132 -1.842 15.448 1.00 83.25 90 ILE A O 1
ATOM 695 N N . ALA A 1 91 ? -13.570 -2.635 17.462 1.00 76.19 91 ALA A N 1
ATOM 696 C CA . ALA A 1 91 ? -12.145 -2.695 17.168 1.00 76.19 91 ALA A CA 1
ATOM 697 C C . ALA A 1 91 ? -11.819 -3.947 16.337 1.00 76.19 91 ALA A C 1
ATOM 699 O O . ALA A 1 91 ? -11.676 -5.047 16.870 1.00 76.19 91 ALA A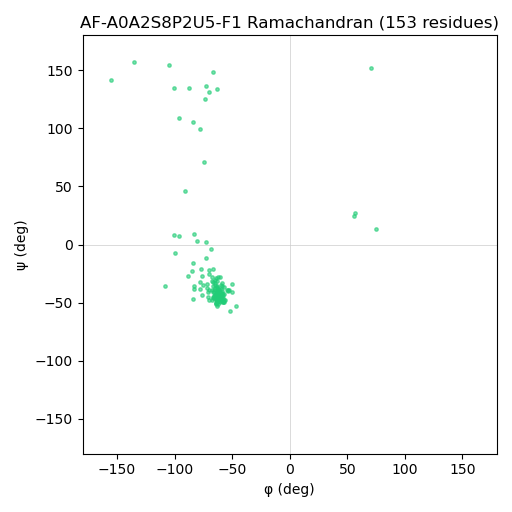 O 1
ATOM 700 N N . LEU A 1 92 ? -11.682 -3.780 15.019 1.00 78.88 92 LEU A N 1
ATOM 701 C CA . LEU A 1 92 ? -11.272 -4.870 14.131 1.00 78.88 92 LEU A CA 1
ATOM 702 C C . LEU A 1 92 ? -9.801 -5.238 14.360 1.00 78.88 92 LEU A C 1
ATOM 704 O O . LEU A 1 92 ? -8.922 -4.371 14.350 1.00 78.88 92 LEU A O 1
ATOM 708 N N . ALA A 1 93 ? -9.521 -6.533 14.512 1.00 71.12 93 ALA A N 1
ATOM 709 C CA . ALA A 1 93 ? -8.177 -7.013 14.813 1.00 71.12 93 ALA A CA 1
ATOM 710 C C . ALA A 1 93 ? -7.193 -6.690 13.673 1.00 71.12 93 ALA A C 1
ATOM 712 O O . ALA A 1 93 ? -7.470 -6.917 12.489 1.00 71.12 93 ALA A O 1
ATOM 713 N N . ALA A 1 94 ? -6.019 -6.164 14.031 1.00 65.50 94 ALA A N 1
ATOM 714 C CA . ALA A 1 94 ? -4.943 -5.927 13.079 1.00 65.50 94 ALA A CA 1
ATOM 715 C C . ALA A 1 94 ? -4.288 -7.257 12.684 1.00 65.50 94 ALA A C 1
ATOM 717 O O . ALA A 1 94 ? -3.821 -8.016 13.530 1.00 65.50 94 ALA A O 1
ATOM 718 N N . ASP A 1 95 ? -4.230 -7.518 11.383 1.00 70.56 95 ASP A N 1
ATOM 719 C CA . ASP A 1 95 ? -3.711 -8.766 10.842 1.00 70.56 95 ASP A CA 1
ATOM 720 C C . ASP A 1 95 ? -2.265 -8.612 10.333 1.00 70.56 95 ASP A C 1
ATOM 722 O O . ASP A 1 95 ? -1.945 -7.660 9.609 1.00 70.56 95 ASP A O 1
ATOM 726 N N . ARG A 1 96 ? -1.386 -9.570 10.671 1.00 76.50 96 ARG A N 1
ATOM 727 C CA . ARG A 1 96 ? 0.021 -9.603 10.223 1.00 76.50 96 ARG A CA 1
ATOM 728 C C . ARG A 1 96 ? 0.124 -9.633 8.700 1.00 76.50 96 ARG A C 1
ATOM 730 O O . ARG A 1 96 ? 1.031 -9.005 8.150 1.00 76.50 96 ARG A O 1
ATOM 737 N N . TYR A 1 97 ? -0.825 -10.279 8.018 1.00 77.25 97 TYR A N 1
ATOM 738 C CA . TYR A 1 97 ? -0.849 -10.315 6.554 1.00 77.25 97 TYR A CA 1
ATOM 739 C C . TYR A 1 97 ? -1.011 -8.915 5.940 1.00 77.25 97 TYR A C 1
ATOM 741 O O . TYR A 1 97 ? -0.469 -8.652 4.868 1.00 77.25 97 TYR A O 1
ATOM 749 N N . GLY A 1 98 ? -1.660 -7.979 6.645 1.00 76.12 98 GLY A N 1
ATOM 750 C CA . GLY A 1 98 ? -1.805 -6.594 6.191 1.00 76.12 98 GLY A CA 1
ATOM 751 C C . GLY A 1 98 ? -0.480 -5.827 6.144 1.00 76.12 98 GLY A C 1
ATOM 752 O O . GLY A 1 98 ? -0.290 -4.992 5.261 1.00 76.12 98 GLY A O 1
ATOM 753 N N . LYS A 1 99 ? 0.455 -6.142 7.050 1.00 79.75 99 LYS A N 1
ATOM 754 C CA . LYS A 1 99 ? 1.795 -5.536 7.079 1.00 79.75 99 LYS A CA 1
ATOM 755 C C . LYS A 1 99 ? 2.691 -6.113 5.983 1.00 79.75 99 LYS A C 1
ATOM 757 O O . LYS A 1 99 ? 3.362 -5.360 5.287 1.00 79.75 99 LYS A O 1
ATOM 762 N N . ILE A 1 100 ? 2.659 -7.435 5.802 1.00 84.38 100 ILE A N 1
ATOM 763 C CA . ILE A 1 100 ? 3.437 -8.135 4.765 1.00 84.38 100 ILE A CA 1
ATOM 764 C C . ILE A 1 100 ? 3.007 -7.669 3.370 1.00 84.38 100 ILE A C 1
ATOM 766 O O . ILE A 1 100 ? 3.854 -7.318 2.554 1.00 84.38 100 ILE A O 1
ATOM 770 N N . LYS A 1 101 ? 1.692 -7.580 3.134 1.00 86.50 101 LYS A N 1
ATOM 771 C CA . LYS A 1 101 ? 1.098 -7.004 1.922 1.00 86.50 101 LYS A CA 1
ATOM 772 C C . LYS A 1 101 ? 1.729 -5.664 1.546 1.00 86.50 101 LYS A C 1
ATOM 774 O O . LYS A 1 101 ? 2.146 -5.486 0.410 1.00 86.50 101 LYS A O 1
ATOM 779 N N . MET A 1 102 ? 1.772 -4.731 2.498 1.00 84.06 102 MET A N 1
ATOM 780 C CA . MET A 1 102 ? 2.230 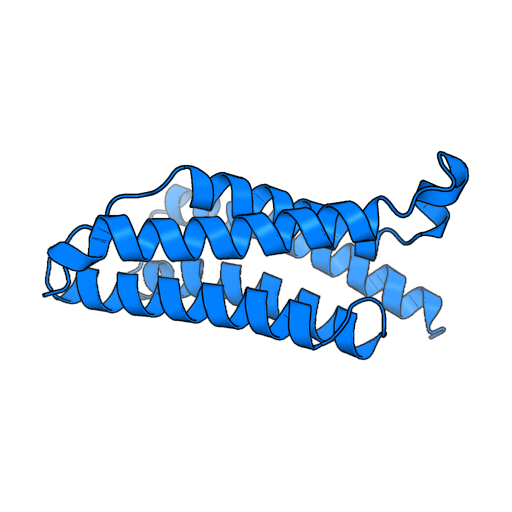-3.363 2.256 1.00 84.06 102 MET A CA 1
ATOM 781 C C . MET A 1 102 ? 3.712 -3.328 1.873 1.00 84.06 102 MET A C 1
ATOM 783 O O . MET A 1 102 ? 4.073 -2.695 0.887 1.00 84.06 102 MET A O 1
ATOM 787 N N . VAL A 1 103 ? 4.552 -4.093 2.578 1.00 83.88 103 VAL A N 1
ATOM 788 C CA . VAL A 1 103 ? 5.978 -4.217 2.240 1.00 83.88 103 VAL A CA 1
ATOM 789 C C . VAL A 1 103 ? 6.162 -4.783 0.831 1.00 83.88 103 VAL A C 1
ATOM 791 O O . VAL A 1 103 ? 6.947 -4.244 0.056 1.00 83.88 103 VAL A O 1
ATOM 794 N N . LEU A 1 104 ? 5.417 -5.834 0.478 1.00 86.19 104 LEU A N 1
ATOM 795 C CA . LEU A 1 104 ? 5.504 -6.462 -0.841 1.00 86.19 104 LEU A CA 1
ATOM 796 C C . LEU A 1 104 ? 5.008 -5.549 -1.965 1.00 86.19 104 LEU A C 1
ATOM 798 O O . LEU A 1 104 ? 5.643 -5.493 -3.011 1.00 86.19 104 LEU A O 1
ATOM 802 N N . GLN A 1 105 ? 3.910 -4.816 -1.759 1.00 86.00 105 GLN A N 1
ATOM 803 C CA . GLN A 1 105 ? 3.396 -3.863 -2.747 1.00 86.00 105 GLN A CA 1
ATOM 804 C C . GLN A 1 105 ? 4.391 -2.736 -3.012 1.00 86.00 105 GLN A C 1
ATOM 806 O O . GLN A 1 105 ? 4.698 -2.459 -4.167 1.00 86.00 105 GLN A O 1
ATOM 811 N N . VAL A 1 106 ? 4.933 -2.120 -1.958 1.00 84.06 106 VAL A N 1
ATOM 812 C CA . VAL A 1 106 ? 5.934 -1.055 -2.104 1.00 84.06 106 VAL A CA 1
ATOM 813 C C . VAL A 1 106 ? 7.189 -1.593 -2.795 1.00 84.06 106 VAL A C 1
ATOM 815 O O . VAL A 1 106 ? 7.689 -0.963 -3.724 1.00 84.06 106 VAL A O 1
ATOM 818 N N . ALA A 1 107 ? 7.662 -2.784 -2.413 1.00 83.19 107 ALA A N 1
ATOM 819 C CA . ALA A 1 107 ? 8.805 -3.426 -3.060 1.00 83.19 107 ALA A CA 1
ATOM 820 C C . ALA A 1 107 ? 8.549 -3.719 -4.548 1.00 83.19 107 ALA A C 1
ATOM 822 O O . ALA A 1 107 ? 9.414 -3.443 -5.376 1.00 83.19 107 ALA A O 1
ATOM 823 N N . ALA A 1 108 ? 7.364 -4.225 -4.900 1.00 85.06 108 ALA A N 1
ATOM 824 C CA . ALA A 1 108 ? 6.977 -4.476 -6.285 1.00 85.06 108 ALA A CA 1
ATOM 825 C C . ALA A 1 108 ? 6.929 -3.180 -7.100 1.00 85.06 108 ALA A C 1
ATOM 827 O O . ALA A 1 108 ? 7.499 -3.116 -8.186 1.00 85.06 108 ALA A O 1
ATOM 828 N N . ILE A 1 109 ? 6.312 -2.127 -6.556 1.00 84.12 109 ILE A N 1
ATOM 829 C CA . ILE A 1 109 ? 6.226 -0.824 -7.219 1.00 84.12 109 ILE A CA 1
ATOM 830 C C . ILE A 1 109 ? 7.631 -0.263 -7.468 1.00 84.12 109 ILE A C 1
ATOM 832 O O . ILE A 1 109 ? 7.940 0.136 -8.588 1.00 84.12 109 ILE A O 1
ATOM 836 N N . ILE A 1 110 ? 8.513 -0.292 -6.465 1.00 80.56 110 ILE A N 1
ATOM 837 C CA . ILE A 1 110 ? 9.904 0.152 -6.617 1.00 80.56 110 ILE A CA 1
ATOM 838 C C . ILE A 1 110 ? 10.638 -0.694 -7.666 1.00 80.56 110 ILE A C 1
ATOM 840 O O . ILE A 1 110 ? 11.312 -0.129 -8.522 1.00 80.56 110 ILE A O 1
ATOM 844 N N . ALA A 1 111 ? 10.495 -2.022 -7.648 1.00 79.62 111 ALA A N 1
ATOM 845 C CA . ALA A 1 111 ? 11.158 -2.905 -8.608 1.00 79.62 111 ALA A CA 1
ATOM 846 C C . ALA A 1 111 ? 10.726 -2.623 -10.057 1.00 79.62 111 ALA A C 1
ATOM 848 O O . ALA A 1 111 ? 11.572 -2.524 -10.944 1.00 79.62 111 ALA A O 1
ATOM 849 N N . ILE A 1 112 ? 9.425 -2.423 -10.286 1.00 78.00 112 ILE A N 1
ATOM 850 C CA . ILE A 1 112 ? 8.868 -2.065 -11.598 1.00 78.00 112 ILE A CA 1
ATOM 851 C C . ILE A 1 112 ? 9.383 -0.691 -12.033 1.00 78.00 112 ILE A C 1
ATOM 853 O O . ILE A 1 112 ? 9.845 -0.524 -13.163 1.00 78.00 112 ILE A O 1
ATOM 857 N N . LEU A 1 113 ? 9.370 0.288 -11.123 1.00 74.38 113 LEU A N 1
ATOM 858 C CA . LEU A 1 113 ? 9.895 1.627 -11.378 1.00 74.38 113 LEU A CA 1
ATOM 859 C C . LEU A 1 113 ? 11.389 1.609 -11.708 1.00 74.38 113 LEU A C 1
ATOM 861 O O . LEU A 1 113 ? 11.799 2.319 -12.617 1.00 74.38 113 LEU A O 1
ATOM 865 N N . LEU A 1 114 ? 12.205 0.787 -11.048 1.00 71.69 114 LEU A N 1
ATOM 866 C CA . LEU A 1 114 ? 13.642 0.669 -11.333 1.00 71.69 114 LEU A CA 1
ATOM 867 C C . LEU A 1 114 ? 13.960 0.024 -12.695 1.00 71.69 114 LEU A C 1
ATOM 869 O O . LEU A 1 114 ? 15.115 0.069 -13.126 1.00 71.69 114 LEU A O 1
ATOM 873 N N . ASN A 1 115 ? 12.931 -0.430 -13.418 1.00 65.62 115 ASN A N 1
ATOM 874 C CA . ASN A 1 115 ? 12.972 -0.957 -14.779 1.00 65.62 115 ASN A CA 1
ATOM 875 C C . ASN A 1 115 ? 13.655 -2.329 -14.897 1.00 65.62 115 ASN A C 1
ATOM 877 O O . ASN A 1 115 ? 14.587 -2.660 -14.164 1.00 65.62 115 ASN A O 1
ATOM 881 N N . TYR A 1 116 ? 13.233 -3.089 -15.909 1.00 55.03 116 TYR A N 1
ATOM 882 C CA . TYR A 1 116 ? 13.826 -4.365 -16.305 1.00 55.03 116 TYR A CA 1
ATOM 883 C C . TYR A 1 116 ? 15.339 -4.251 -16.525 1.00 55.03 116 TYR A C 1
ATOM 885 O O . TYR A 1 116 ? 16.076 -5.115 -16.076 1.00 55.03 116 TYR A O 1
ATOM 893 N N . VAL A 1 117 ? 15.813 -3.151 -17.125 1.00 51.59 117 VAL A N 1
ATOM 894 C CA . VAL A 1 117 ? 17.230 -2.952 -17.493 1.00 51.59 117 VAL A CA 1
ATOM 895 C C . VAL A 1 117 ? 18.181 -3.026 -16.290 1.00 51.59 117 VAL A C 1
ATOM 897 O O . VAL A 1 117 ? 19.287 -3.545 -16.408 1.00 51.59 117 VAL A O 1
ATOM 900 N N . SER A 1 118 ? 17.762 -2.543 -15.117 1.00 56.56 118 SER A N 1
ATOM 901 C CA . SER A 1 118 ? 18.608 -2.564 -13.915 1.00 56.56 118 SER A CA 1
ATOM 902 C C . SER A 1 118 ? 18.765 -3.980 -13.351 1.00 56.56 118 SER A C 1
ATOM 904 O O . SER A 1 118 ? 19.829 -4.329 -12.847 1.00 56.56 118 SER A O 1
ATOM 906 N N . PHE A 1 119 ? 17.720 -4.809 -13.459 1.00 55.59 119 PHE A N 1
ATOM 907 C CA . PHE A 1 119 ? 17.736 -6.203 -13.004 1.00 55.59 119 PHE A CA 1
ATOM 908 C C . PHE A 1 119 ? 18.230 -7.180 -14.078 1.00 55.59 119 PHE A C 1
ATOM 910 O O . PHE A 1 119 ? 18.839 -8.183 -13.720 1.00 55.59 119 PHE A O 1
ATOM 917 N N . SER A 1 120 ? 18.069 -6.870 -15.368 1.00 55.22 120 SER A N 1
ATOM 918 C CA . SER A 1 120 ? 18.570 -7.681 -16.487 1.00 55.22 120 SER A CA 1
ATOM 919 C C . SER A 1 120 ? 20.097 -7.715 -16.554 1.00 55.22 120 SER A C 1
ATOM 921 O O . SER A 1 120 ? 20.668 -8.622 -17.145 1.00 55.22 120 SER A O 1
ATOM 923 N N . LEU A 1 121 ? 20.770 -6.737 -15.935 1.00 56.81 121 LEU A N 1
ATOM 924 C CA . LEU A 1 121 ? 22.224 -6.743 -15.738 1.00 56.81 121 LEU A CA 1
ATOM 925 C C . LEU A 1 121 ? 22.687 -7.802 -14.722 1.00 56.81 121 LEU A C 1
ATOM 927 O O . LEU A 1 121 ? 23.853 -8.184 -14.739 1.00 56.81 121 LEU A O 1
ATOM 931 N N . LEU A 1 122 ? 21.796 -8.259 -13.836 1.00 61.94 122 LEU A N 1
ATOM 932 C CA . LEU A 1 122 ? 22.092 -9.239 -12.786 1.00 61.94 122 LEU A CA 1
ATOM 933 C C . LEU A 1 122 ? 21.463 -10.609 -13.076 1.00 61.94 122 LEU A C 1
ATOM 935 O O . LEU A 1 122 ? 22.065 -11.630 -12.753 1.00 61.94 122 LEU A O 1
ATOM 939 N N . THR A 1 123 ? 20.264 -10.647 -13.666 1.00 64.06 123 THR A N 1
ATOM 940 C CA . THR A 1 123 ? 19.505 -11.875 -13.945 1.00 64.06 123 THR A CA 1
ATOM 941 C C . THR A 1 123 ? 18.534 -11.688 -15.113 1.00 64.06 123 THR A C 1
ATOM 943 O O . THR A 1 123 ? 17.824 -10.690 -15.151 1.00 64.06 123 THR A O 1
ATOM 946 N N . ASP A 1 124 ? 18.369 -12.699 -15.969 1.00 71.12 124 ASP A N 1
ATOM 947 C CA . ASP A 1 124 ? 17.374 -12.713 -17.069 1.00 71.12 124 ASP A CA 1
ATOM 948 C C . ASP A 1 124 ? 15.911 -12.886 -16.592 1.00 71.12 124 ASP A C 1
ATOM 950 O O . ASP A 1 124 ? 14.964 -12.989 -17.372 1.00 71.12 124 ASP A O 1
ATOM 954 N N . ILE A 1 125 ? 15.706 -12.959 -15.275 1.00 74.69 125 ILE A N 1
ATOM 955 C CA . ILE A 1 125 ? 14.405 -13.193 -14.656 1.00 74.69 125 ILE A CA 1
ATOM 956 C C . ILE A 1 125 ? 13.694 -11.854 -14.448 1.00 74.69 125 ILE A C 1
ATOM 958 O O . ILE A 1 125 ? 14.254 -10.905 -13.900 1.00 74.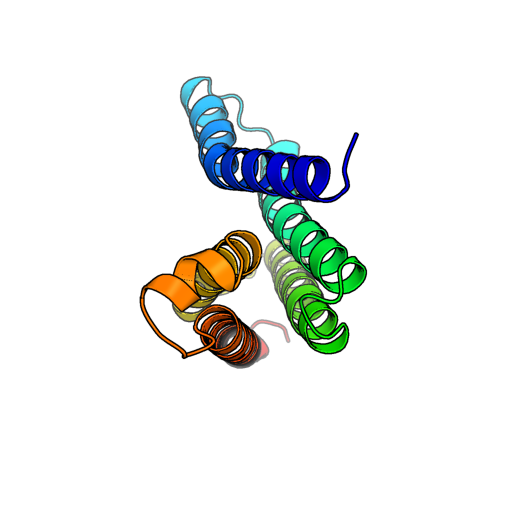69 125 ILE A O 1
ATOM 962 N N . ARG A 1 126 ? 12.405 -11.799 -14.799 1.00 77.00 126 ARG A N 1
ATOM 963 C CA . ARG A 1 126 ? 11.514 -10.663 -14.510 1.00 77.00 126 ARG A CA 1
ATOM 964 C C . ARG A 1 126 ? 11.103 -10.597 -13.036 1.00 77.00 126 ARG A C 1
ATOM 966 O O . ARG A 1 126 ? 9.963 -10.891 -12.672 1.00 77.00 126 ARG A O 1
ATOM 973 N N . VAL A 1 127 ? 12.058 -10.238 -12.179 1.00 76.69 127 VAL A N 1
ATOM 974 C CA . VAL A 1 127 ? 11.883 -10.115 -10.719 1.00 76.69 127 VAL A CA 1
ATOM 975 C C . VAL A 1 127 ? 10.768 -9.126 -10.361 1.00 76.69 127 VAL A C 1
ATOM 977 O O . VAL A 1 127 ? 9.997 -9.368 -9.433 1.00 76.69 127 VAL A O 1
ATOM 980 N N . ASP A 1 128 ? 10.638 -8.052 -11.137 1.00 79.69 128 ASP A N 1
ATOM 981 C CA . ASP A 1 128 ? 9.591 -7.036 -11.032 1.00 79.69 128 ASP A CA 1
ATOM 982 C C . ASP A 1 128 ? 8.178 -7.634 -11.134 1.00 79.69 128 ASP A C 1
ATOM 984 O O . ASP A 1 128 ? 7.321 -7.381 -10.285 1.00 79.69 128 ASP A O 1
ATOM 988 N N . MET A 1 129 ? 7.951 -8.499 -12.125 1.00 80.81 129 MET A N 1
ATOM 989 C CA . MET A 1 129 ? 6.662 -9.163 -12.316 1.00 80.81 129 MET A CA 1
ATOM 990 C C . MET A 1 129 ? 6.390 -10.199 -11.234 1.00 80.81 129 MET A C 1
ATOM 992 O O . MET A 1 129 ? 5.271 -10.274 -10.734 1.00 80.81 129 MET A O 1
ATOM 996 N N . ILE A 1 130 ? 7.396 -10.981 -10.840 1.00 85.06 130 ILE A N 1
ATOM 997 C CA . ILE A 1 130 ? 7.239 -11.967 -9.763 1.00 85.06 130 ILE A CA 1
ATOM 998 C C . ILE A 1 130 ? 6.819 -11.262 -8.470 1.00 85.06 130 ILE A C 1
ATOM 1000 O O . ILE A 1 130 ? 5.850 -11.676 -7.833 1.00 85.06 130 ILE A O 1
ATOM 1004 N N . LEU A 1 131 ? 7.490 -10.162 -8.115 1.00 84.88 131 LEU A N 1
ATOM 1005 C CA . LEU A 1 131 ? 7.130 -9.346 -6.957 1.00 84.88 131 LEU A CA 1
ATOM 1006 C C . LEU A 1 131 ? 5.704 -8.804 -7.062 1.00 84.88 131 LEU A C 1
ATOM 1008 O O . LEU A 1 131 ? 4.971 -8.867 -6.077 1.00 84.88 131 LEU A O 1
ATOM 1012 N N . LEU A 1 132 ? 5.285 -8.324 -8.237 1.00 86.81 132 LEU A N 1
ATOM 1013 C CA . LEU A 1 132 ? 3.921 -7.839 -8.455 1.00 86.81 132 LEU A CA 1
ATOM 1014 C C . LEU A 1 132 ? 2.875 -8.936 -8.238 1.00 86.81 132 LEU A C 1
ATOM 1016 O O . LEU A 1 132 ? 1.887 -8.714 -7.541 1.00 86.81 132 LEU A O 1
ATOM 1020 N N . TRP A 1 133 ? 3.096 -10.122 -8.803 1.00 88.12 133 TRP A N 1
ATOM 1021 C CA . TRP A 1 133 ? 2.189 -11.260 -8.664 1.00 88.12 133 TRP A CA 1
ATOM 1022 C C . TRP A 1 133 ? 2.099 -11.750 -7.221 1.00 88.12 133 TRP A C 1
ATOM 1024 O O . TRP A 1 133 ? 1.002 -11.985 -6.711 1.00 88.12 133 TRP A O 1
ATOM 1034 N N . VAL A 1 134 ? 3.239 -11.840 -6.535 1.00 87.94 134 VAL A N 1
ATOM 1035 C CA . VAL A 1 134 ? 3.290 -12.184 -5.111 1.00 87.94 134 VAL A CA 1
ATOM 1036 C C . VAL A 1 134 ? 2.574 -11.118 -4.279 1.00 87.94 134 VAL A C 1
ATOM 1038 O O . VAL A 1 134 ? 1.753 -11.456 -3.425 1.00 87.94 134 VAL A O 1
ATOM 1041 N N . ALA A 1 135 ? 2.812 -9.833 -4.552 1.00 87.06 135 ALA A N 1
ATOM 1042 C CA . ALA A 1 135 ? 2.137 -8.734 -3.873 1.00 87.06 135 ALA A CA 1
ATOM 1043 C C . ALA A 1 135 ? 0.617 -8.784 -4.090 1.00 87.06 135 ALA A C 1
ATOM 1045 O O . ALA A 1 135 ? -0.135 -8.681 -3.120 1.00 87.06 135 ALA A O 1
ATOM 1046 N N . ALA A 1 136 ? 0.149 -9.004 -5.321 1.00 88.06 136 ALA A N 1
ATOM 1047 C CA . ALA A 1 136 ? -1.270 -9.143 -5.641 1.00 88.06 136 ALA A CA 1
ATOM 1048 C C . ALA A 1 136 ? -1.905 -10.350 -4.924 1.00 88.06 136 ALA A C 1
ATOM 1050 O O . ALA A 1 136 ? -2.957 -10.213 -4.295 1.00 88.06 136 ALA A O 1
ATOM 1051 N N . GLY A 1 137 ? -1.231 -11.505 -4.925 1.00 89.94 137 GLY A N 1
ATOM 1052 C CA . GLY A 1 137 ? -1.684 -12.704 -4.217 1.00 89.94 137 GLY A CA 1
ATOM 1053 C C . GLY A 1 137 ? -1.815 -12.480 -2.709 1.00 89.94 137 GLY A C 1
ATOM 1054 O O . GLY A 1 137 ? -2.869 -12.732 -2.126 1.00 89.94 137 GLY A O 1
ATOM 1055 N N . VAL A 1 138 ? -0.787 -11.914 -2.070 1.00 87.94 138 VAL A N 1
ATOM 1056 C CA . VAL A 1 138 ? -0.823 -11.593 -0.632 1.00 87.94 138 VAL A CA 1
ATOM 1057 C C . VAL A 1 138 ? -1.873 -10.520 -0.318 1.00 87.94 138 VAL A C 1
ATOM 1059 O O . VAL A 1 138 ? -2.515 -10.571 0.732 1.00 87.94 138 VAL A O 1
ATOM 1062 N N . THR A 1 139 ? -2.108 -9.577 -1.233 1.00 88.06 139 THR A N 1
ATOM 1063 C CA . THR A 1 139 ? -3.160 -8.554 -1.106 1.00 88.06 139 THR A CA 1
ATOM 1064 C C . THR A 1 139 ? -4.540 -9.188 -1.000 1.00 88.06 139 THR A C 1
ATOM 1066 O O . THR A 1 139 ? -5.297 -8.852 -0.080 1.00 88.06 139 THR A O 1
ATOM 1069 N N . LEU A 1 140 ? -4.841 -10.133 -1.891 1.00 89.44 140 LEU A N 1
ATOM 1070 C CA . LEU A 1 140 ? -6.090 -10.887 -1.885 1.00 89.44 140 LEU A CA 1
ATOM 1071 C C . LEU A 1 140 ? -6.222 -11.744 -0.626 1.00 89.44 140 LEU A C 1
ATOM 1073 O O . LEU A 1 140 ? -7.210 -11.606 0.094 1.00 89.44 140 LEU A O 1
ATOM 1077 N N . LEU A 1 141 ? -5.200 -12.541 -0.300 1.00 88.62 141 LEU A N 1
ATOM 1078 C CA . LEU A 1 141 ? -5.201 -13.410 0.882 1.00 88.62 141 LEU A CA 1
ATOM 1079 C C . LEU A 1 141 ? -5.414 -12.619 2.172 1.00 88.62 141 LEU A C 1
ATOM 1081 O O . LEU A 1 141 ? -6.257 -12.973 2.993 1.00 88.62 141 LEU A O 1
ATOM 1085 N N . SER A 1 142 ? -4.709 -11.498 2.330 1.00 88.56 142 SER A N 1
ATOM 1086 C CA . SER A 1 142 ? -4.891 -10.627 3.487 1.00 88.56 142 SER A CA 1
ATOM 1087 C C . SER A 1 142 ? -6.291 -10.005 3.518 1.00 88.56 142 SER A C 1
ATOM 1089 O O . SER A 1 142 ? -6.833 -9.785 4.596 1.00 88.56 142 SER A O 1
ATOM 1091 N N . GLY A 1 143 ? -6.876 -9.682 2.358 1.00 85.56 143 GLY A N 1
ATOM 1092 C CA . GLY A 1 143 ? -8.227 -9.119 2.282 1.00 85.56 143 GLY A CA 1
ATOM 1093 C C . GLY A 1 143 ? -9.279 -10.137 2.713 1.00 85.56 143 GLY A C 1
ATOM 1094 O O . GLY A 1 143 ? -10.105 -9.844 3.574 1.00 85.56 143 GLY A O 1
ATOM 1095 N N . MET A 1 144 ? -9.186 -11.356 2.182 1.00 87.44 144 MET A N 1
ATOM 1096 C CA . MET A 1 144 ? -10.056 -12.470 2.557 1.00 87.44 144 MET A CA 1
ATOM 1097 C C . MET A 1 144 ? -9.926 -12.805 4.042 1.00 87.44 144 MET A C 1
ATOM 1099 O O . MET A 1 144 ? -10.936 -12.879 4.735 1.00 87.44 144 MET A O 1
ATOM 1103 N N . ASN A 1 145 ? -8.696 -12.942 4.550 1.00 86.44 145 ASN A N 1
ATOM 1104 C CA . ASN A 1 145 ? -8.461 -13.234 5.962 1.00 86.44 145 ASN A CA 1
ATOM 1105 C C . ASN A 1 145 ? -9.057 -12.148 6.867 1.00 86.44 145 ASN A C 1
ATOM 1107 O O . ASN A 1 145 ? -9.714 -12.461 7.856 1.00 86.44 145 ASN A O 1
ATOM 1111 N N . TYR A 1 146 ? -8.907 -10.874 6.491 1.00 85.56 146 TYR A N 1
ATOM 1112 C CA . TYR A 1 146 ? -9.495 -9.768 7.241 1.00 85.56 146 TYR A CA 1
ATOM 1113 C C . TYR A 1 146 ? -11.018 -9.872 7.329 1.00 85.56 146 TYR A C 1
ATOM 1115 O O . TYR A 1 146 ? -11.572 -9.724 8.417 1.00 85.56 146 TYR A O 1
ATOM 1123 N N . ILE A 1 147 ? -11.689 -10.154 6.207 1.00 86.12 147 ILE A N 1
ATOM 1124 C CA . ILE A 1 147 ? -13.147 -10.303 6.172 1.00 86.12 147 ILE A CA 1
ATOM 1125 C C . ILE A 1 147 ? -13.578 -11.528 6.982 1.00 86.12 147 ILE A C 1
ATOM 1127 O O . ILE A 1 147 ? -14.491 -11.415 7.785 1.00 86.12 147 ILE A O 1
ATOM 1131 N N . ILE A 1 148 ? -12.911 -12.675 6.839 1.00 85.62 148 ILE A N 1
ATOM 1132 C CA . ILE A 1 148 ? -13.279 -13.918 7.539 1.00 85.62 148 ILE A CA 1
ATOM 1133 C C . ILE A 1 148 ? -13.150 -13.767 9.058 1.00 85.62 148 ILE A C 1
ATOM 1135 O O . ILE A 1 148 ? -14.064 -14.135 9.796 1.00 85.62 148 ILE A O 1
ATOM 1139 N N . VAL A 1 149 ? -12.030 -13.210 9.528 1.00 82.56 149 VAL A N 1
ATOM 1140 C CA . VAL A 1 149 ? -11.764 -13.032 10.963 1.00 82.56 149 VAL A CA 1
ATOM 1141 C C . VAL A 1 149 ? -12.760 -12.059 11.591 1.00 82.56 149 VAL A C 1
ATOM 1143 O O . VAL A 1 149 ? -13.210 -12.277 12.713 1.00 82.56 149 VAL A O 1
ATOM 1146 N N . ASN A 1 150 ? -13.134 -11.005 10.863 1.00 81.88 150 ASN A N 1
ATOM 1147 C CA . ASN A 1 150 ? -13.971 -9.934 11.394 1.00 81.88 150 ASN A CA 1
ATOM 1148 C C . ASN A 1 150 ? -15.455 -10.049 11.010 1.00 81.88 150 ASN A C 1
ATOM 1150 O O . ASN A 1 150 ? -16.271 -9.315 11.554 1.00 81.88 150 ASN A O 1
ATOM 1154 N N . TYR A 1 151 ? -15.841 -10.984 10.138 1.00 80.50 151 TYR A N 1
ATOM 1155 C CA . TYR A 1 151 ? -17.215 -11.147 9.642 1.00 80.50 151 TYR A CA 1
ATOM 1156 C C . TYR A 1 151 ? -18.238 -11.275 10.779 1.00 80.50 151 TYR A C 1
ATOM 1158 O O . TYR A 1 151 ? -19.305 -10.674 10.719 1.00 80.50 151 TYR A O 1
ATOM 1166 N N . LYS A 1 152 ? -17.899 -12.010 11.847 1.00 76.00 152 LYS A N 1
ATOM 1167 C CA . LYS A 1 152 ? -18.790 -12.199 13.004 1.00 76.00 152 LYS A CA 1
ATOM 1168 C C . LYS A 1 152 ? -18.965 -10.937 13.849 1.00 76.00 152 LYS A C 1
ATOM 1170 O O . LYS A 1 152 ? -19.964 -10.828 14.545 1.00 76.00 152 LYS A O 1
ATOM 1175 N N . LEU A 1 153 ? -17.988 -10.033 13.809 1.00 74.62 153 LEU A N 1
ATOM 1176 C CA . LEU A 1 153 ? -18.020 -8.755 14.518 1.00 74.62 153 LEU A CA 1
ATOM 1177 C C . LEU A 1 153 ? -18.771 -7.681 13.720 1.00 74.62 153 LEU A C 1
ATOM 1179 O O . LEU A 1 153 ? -19.114 -6.660 14.286 1.00 74.62 153 LEU A O 1
ATOM 1183 N N . LEU A 1 154 ? -19.008 -7.895 12.423 1.00 68.88 154 LEU A N 1
ATOM 1184 C CA . LEU A 1 154 ? -19.666 -6.945 11.516 1.00 68.88 154 LEU A CA 1
ATOM 1185 C C . LEU A 1 154 ? -21.175 -7.212 11.339 1.00 68.88 154 LEU A C 1
ATOM 1187 O O . LEU A 1 154 ? -21.788 -6.617 10.454 1.00 68.88 154 LEU A O 1
ATOM 1191 N N . ARG A 1 155 ? -21.750 -8.143 12.111 1.00 64.50 155 ARG A N 1
ATOM 1192 C CA . ARG A 1 155 ? -23.172 -8.513 12.055 1.00 64.50 155 ARG A CA 1
ATOM 1193 C C . ARG A 1 155 ? -24.013 -7.682 13.015 1.00 64.50 155 ARG A C 1
ATOM 1195 O O . ARG A 1 155 ? -23.536 -7.451 14.144 1.00 64.50 155 ARG A O 1
#

Secondary structure (DSSP, 8-state):
--HHHHHHHHHHHHHHHHHHHHHHHHHHHHTT---HHHHHHHHHHHHHHHHHHHHHHHHTTSS-HHHHHHHHHHHHHHHHHHHHHHHTT--PPPPHHHHHHHHHHHHHHHHHHTHHHHHHTT-SS-HHHHHHHHHHHHHHHHHHHHHHHHGGG--

Solvent-accessible surface area (backbone atoms only — not comparable to full-atom values): 8670 Å² total; per-residue (Å²): 133,58,70,71,57,54,55,53,49,51,44,53,53,48,54,51,51,71,64,42,64,63,49,58,61,46,50,28,62,76,70,69,62,80,45,77,65,53,68,57,45,53,71,46,50,64,50,48,55,53,42,52,53,40,53,53,33,34,75,69,66,73,45,62,60,69,60,40,50,54,52,45,51,50,54,51,52,58,48,53,53,51,52,57,34,50,76,72,71,42,84,74,83,87,55,71,49,56,56,53,24,53,55,33,41,54,50,15,52,51,40,50,64,60,34,68,71,65,46,52,78,79,37,94,62,66,59,35,57,54,34,41,54,52,18,50,52,40,43,50,52,30,50,52,51,52,48,65,74,40,48,79,75,73,110

pLDDT: mean 78.28, std 9.76, range [51.59, 94.12]

Nearest PDB structures (foldseek):
  7drk-assembly1_B  TM=8.201E-01  e=5.179E-08  Staphylococcus aureus subsp. aureus N315
  6w2v-assembly2_B  TM=4.860E-01  e=5.008E+00  synthetic construct
  6w2v-assembly1_A  TM=4.580E-01  e=5.862E+00  synthetic construct
  5cwi-assembly1_A  TM=3.195E-01  e=8.925E+00  synthetic construct

Foldseek 3Di:
DDPVVVLVVVLVVLVVLLVCLVVVVVVCVVVVVDDPVVVVVSLVSLLVSLLVLLVVCVVVVLDPPVLSCLLSVLSVVLVVLCVVCVVVVHDQDDDPLVVVLSVLSVVLSSLSSVPPVVCVVPDPDPPSVVSSVVSSVSSVVVSVVSCVRCVVVSD

Sequence (155 aa):
MNLANQITLARIIFAVAAGMDKWDGYVARKYNQITNLGKLLDPLADKLLIAVALIMMVQENMISSWIAVIIIGREIVITALRMVATEQGIALAADRYGKIKMVLQVAAIIAILLNYVSFSLLTDIRVDMILLWVAAGVTLLSGMNYIIVNYKLLR

Mean predicted aligned error: 8.38 Å